Protein 4HBZ (pdb70)

B-factor: mean 20.55, std 11.15, range [9.75, 72.12]

Nearest PDB structures (foldseek):
  4hbz-assembly1_A  TM=1.006E+00  e=8.099E-40  Nakamurella multipartita DSM 44233
  2rfl-assembly3_C  TM=8.273E-01  e=5.127E-12  Agrobacterium fabrum str. C58
  2rfl-assembly5_E  TM=8.256E-01  e=1.558E-10  Agrobacterium fabrum str. C58
  2rfl-assembly8_H  TM=8.064E-01  e=3.925E-11  Agrobacterium fabrum str. C58
  1ujc-assembly1_A  TM=8.370E-01  e=1.046E-09  Escherichia coli

InterPro domains:
  IPR013078 Histidine phosphatase superfamily, clade-1 [PF00300] (19-89)
  IPR013078 Histidine phosphatase superfamily, clade-1 [SM00855] (18-124)
  IPR013078 Histidine phosphatase superfamily, clade-1 [cd07067] (18-121)
  IPR029033 Histidine phosphatase superfamily [G3DSA:3.40.50.1240] (1-183)
  IPR029033 Histidine phosphatase superfamily [SSF53254] (17-130)

Sequence (171 aa):
DPAGARRTLVLRHAAAGSSAVVRRDHDRPLTPDGVRAATAAGQWLRGHLPAVDVVVVCSTAARTRQTLAATGISSAQVRYRDELYGGGVDEILAEVAAVPADASSTVLVVGHAPTIPATGWWELVRQSLLNRDADPSSGAGDELRHFAAGTFAVLSTTGAWADLAQAGAELQLVQQHPVA

Solvent-accessible surface area: 8091 Å² total

Radius of gyration: 15.2 Å; Cα contacts (8 Å, |Δi|>4): 380; chains: 1; bounding box: 34×36×40 Å

Secondary structure (DSSP, 8-state):
-----EEEE--PPPB---SSGGGPPBPHHHHHHHHHHHHHHHHHSPPP-EEEEESSHHHHHHHHHHT--SEEEEEGGGTT--HHHHHHHHHTS-TT-SEEEEE--TTHHHHHHHHHHHHHHHHTT--TT--TTGGGG---TT-EEEEEESS-GGGHHHH--EEEEEE----

Foldseek 3Di:
DFDDKAKEKFEFFAWDDDPDQLATAHDPLSLVQLLVLLVCCVVPHPQFAEEEFESRNRRVSSVVSSVRDHHYHYDVCQAPHALVSQLQVQLPPDQPGRYYYYYHHPPRRLVNLQQLQQLQCVVVVHDNVDCFSVVSVDAHRSKMWMWMFSDTSNCSNNGGTHTDDIDDGPD

Structure (mmCIF, N/CA/C/O backbone):
data_4HBZ
#
_entry.id   4HBZ
#
_cell.length_a   76.257
_cell.length_b   76.257
_cell.length_c   50.930
_cell.angle_alpha   90.000
_cell.angle_beta   90.000
_cell.angle_gamma   90.000
#
_symmetry.space_group_name_H-M   'P 43 21 2'
#
loop_
_entity.id
_entity.type
_entity.pdbx_description
1 polymer 'Putative phosphohistidine phosphatase, SixA'
2 non-polymer 'ACETIC ACID'
3 non-polymer GLYCEROL
4 non-polymer 'TRIETHYLENE GLYCOL'
5 water water
#
loop_
_atom_site.group_PDB
_atom_site.id
_atom_site.type_symbol
_atom_site.label_atom_id
_atom_site.label_alt_id
_atom_site.label_comp_id
_atom_site.label_asym_id
_atom_site.label_entity_id
_atom_site.label_seq_id
_atom_site.pdbx_PDB_ins_code
_atom_site.Cartn_x
_atom_site.Cartn_y
_atom_site.Cartn_z
_atom_site.occupancy
_atom_site.B_iso_or_equiv
_atom_site.auth_seq_id
_atom_site.auth_comp_id
_atom_site.auth_asym_id
_atom_site.auth_atom_id
_atom_site.pdbx_PDB_model_num
ATOM 1 N N . ASP A 1 15 ? 36.513 48.010 30.216 1.00 52.01 12 ASP A N 1
ATOM 2 C CA . ASP A 1 15 ? 35.559 46.895 30.439 1.00 49.43 12 ASP A CA 1
ATOM 3 C C . ASP A 1 15 ? 35.009 46.313 29.136 1.00 38.27 12 ASP A C 1
ATOM 4 O O . ASP A 1 15 ? 35.418 45.228 28.788 1.00 35.95 12 ASP A O 1
ATOM 9 N N . PRO A 1 16 ? 34.085 47.006 28.413 1.00 30.14 13 PRO A N 1
ATOM 10 C CA . PRO A 1 16 ? 33.912 46.386 27.109 1.00 25.49 13 PRO A CA 1
ATOM 11 C C . PRO A 1 16 ? 35.148 46.522 26.245 1.00 21.54 13 PRO A C 1
ATOM 12 O O . PRO A 1 16 ? 35.981 47.369 26.438 1.00 19.02 13 PRO A O 1
ATOM 16 N N . ALA A 1 17 ? 35.214 45.651 25.256 1.00 20.66 14 ALA A N 1
ATOM 17 C CA . ALA A 1 17 ? 36.335 45.598 24.371 1.00 21.33 14 ALA A CA 1
ATOM 18 C C . ALA A 1 17 ? 35.832 45.373 22.965 1.00 20.53 14 ALA A C 1
ATOM 19 O O . ALA A 1 17 ? 36.437 44.650 22.189 1.00 24.62 14 ALA A O 1
ATOM 21 N N . GLY A 1 18 ? 34.698 45.942 22.613 1.00 16.80 15 GLY A N 1
ATOM 22 C CA . GLY A 1 18 ? 34.166 45.773 21.316 1.00 16.37 15 GLY A CA 1
ATOM 23 C C . GLY A 1 18 ? 32.812 45.086 21.370 1.00 15.49 15 GLY A C 1
ATOM 24 O O . GLY A 1 18 ? 32.534 44.294 22.290 1.00 17.06 15 GLY A O 1
ATOM 25 N N . ALA A 1 19 ? 31.981 45.419 20.430 1.00 15.53 16 ALA A N 1
ATOM 26 C CA . ALA A 1 19 ? 30.640 44.900 20.374 1.00 15.59 16 ALA A CA 1
ATOM 27 C C . ALA A 1 19 ? 30.549 43.776 19.354 1.00 16.38 16 ALA A C 1
ATOM 28 O O . ALA A 1 19 ? 31.182 43.809 18.279 1.00 21.18 16 ALA A O 1
ATOM 30 N N A ARG A 1 20 ? 29.708 42.822 19.653 0.50 14.27 17 ARG A N 1
ATOM 31 N N B ARG A 1 20 ? 29.722 42.808 19.660 0.50 13.46 17 ARG A N 1
ATOM 32 C CA A ARG A 1 20 ? 29.367 41.745 18.754 0.50 14.83 17 ARG A CA 1
ATOM 33 C CA B ARG A 1 20 ? 29.401 41.687 18.791 0.50 13.39 17 ARG A CA 1
ATOM 34 C C A ARG A 1 20 ? 28.038 42.053 18.098 0.50 13.28 17 ARG A C 1
ATOM 35 C C B ARG A 1 20 ? 28.017 41.933 18.157 0.50 12.47 17 ARG A C 1
ATOM 36 O O A ARG A 1 20 ? 27.213 42.775 18.689 0.50 12.89 17 ARG A O 1
ATOM 37 O O B ARG A 1 20 ? 27.120 42.472 18.850 0.50 12.16 17 ARG A O 1
ATOM 52 N N . THR A 1 21 ? 27.837 41.539 16.880 1.00 12.49 18 THR A N 1
ATOM 53 C CA . THR A 1 21 ? 26.625 41.815 16.102 1.00 12.28 18 THR A CA 1
ATOM 54 C C . THR A 1 21 ? 25.836 40.536 15.915 1.00 11.60 18 THR A C 1
ATOM 55 O O . THR A 1 21 ? 26.379 39.530 15.460 1.00 11.93 18 THR A O 1
ATOM 59 N N . LEU A 1 22 ? 24.592 40.593 16.313 1.00 11.01 19 LEU A N 1
ATOM 60 C CA . LEU A 1 22 ? 23.663 39.495 16.187 1.00 11.02 19 LEU A CA 1
ATOM 61 C C . LEU A 1 22 ? 22.544 39.826 15.232 1.00 11.17 19 LEU A C 1
ATOM 62 O O . LEU A 1 22 ? 21.928 40.888 15.345 1.00 11.99 19 LEU A O 1
ATOM 67 N N . VAL A 1 23 ? 22.298 38.972 14.251 1.00 10.29 20 VAL A N 1
ATOM 68 C CA . VAL A 1 23 ? 21.226 39.175 13.285 1.00 10.42 20 VAL A C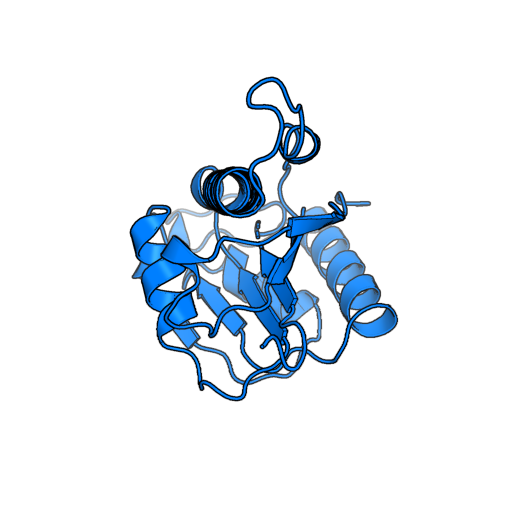A 1
ATOM 69 C C . VAL A 1 23 ? 20.212 38.048 13.512 1.00 10.59 20 VAL A C 1
ATOM 70 O O . VAL A 1 23 ? 20.578 36.855 13.437 1.00 10.80 20 VAL A O 1
ATOM 74 N N . LEU A 1 24 ? 18.989 38.421 13.838 1.00 9.97 21 LEU A N 1
ATOM 75 C CA . LEU A 1 24 ? 17.904 37.499 14.060 1.00 10.32 21 LEU A CA 1
ATOM 76 C C . LEU A 1 24 ? 16.933 37.574 12.894 1.00 9.75 21 LEU A C 1
ATOM 77 O O . LEU A 1 24 ? 16.291 38.604 12.733 1.00 10.66 21 LEU A O 1
ATOM 90 N N . ARG A 1 26 ? 13.768 35.956 10.517 1.00 10.42 23 ARG A N 1
ATOM 91 C CA . ARG A 1 26 ? 12.661 35.020 10.251 1.00 10.03 23 ARG A CA 1
ATOM 92 C C . ARG A 1 26 ? 12.732 34.602 8.779 1.00 10.36 23 ARG A C 1
ATOM 93 O O . ARG A 1 26 ? 12.915 35.448 7.890 1.00 11.67 23 ARG A O 1
ATOM 101 N N . HIS A 1 27 ? 12.615 33.311 8.520 1.00 10.99 24 HIS A N 1
ATOM 102 C CA . HIS A 1 27 ? 12.636 32.819 7.146 1.00 11.03 24 HIS A CA 1
ATOM 103 C C . HIS A 1 27 ? 11.635 33.591 6.280 1.00 10.02 24 HIS A C 1
ATOM 104 O O . HIS A 1 27 ? 10.602 34.076 6.747 1.00 11.36 24 HIS A O 1
ATOM 111 N N . ALA A 1 28 ? 11.933 33.580 4.994 1.00 11.21 25 ALA A N 1
ATOM 112 C CA . ALA A 1 28 ? 11.059 34.227 4.014 1.00 11.40 25 ALA A CA 1
ATOM 113 C C . ALA A 1 28 ? 9.837 33.386 3.713 1.00 12.59 25 ALA A C 1
ATOM 114 O O . ALA A 1 28 ? 9.692 32.252 4.171 1.00 12.37 25 ALA A O 1
ATOM 116 N N . ALA A 1 29 ? 8.896 33.979 2.995 1.00 14.08 26 ALA A N 1
ATOM 117 C CA . ALA A 1 29 ? 7.567 33.399 2.789 1.00 14.55 26 ALA A CA 1
ATOM 118 C C . ALA A 1 29 ? 7.641 32.039 2.120 1.00 15.23 26 ALA A C 1
ATOM 119 O O . ALA A 1 29 ? 8.407 31.842 1.139 1.00 15.04 26 ALA A O 1
ATOM 121 N N . ALA A 1 30 ? 6.860 31.096 2.635 1.00 15.96 27 ALA A N 1
ATOM 122 C CA . ALA A 1 30 ? 6.899 29.727 2.180 1.00 16.57 27 ALA A CA 1
ATOM 123 C C . ALA A 1 30 ? 5.527 29.198 1.749 1.00 17.02 27 ALA A C 1
ATOM 124 O O . ALA A 1 30 ? 4.484 29.742 2.102 1.00 17.75 27 ALA A O 1
ATOM 126 N N . GLY A 1 31 ? 5.586 28.218 0.881 1.00 16.84 28 GLY A N 1
ATOM 127 C CA . GLY A 1 31 ? 4.406 27.656 0.252 1.00 18.16 28 GLY A CA 1
ATOM 128 C C . GLY A 1 31 ? 3.940 26.418 0.946 1.00 18.63 28 GLY A C 1
ATOM 129 O O . GLY A 1 31 ? 4.157 26.226 2.146 1.00 18.27 28 GLY A O 1
ATOM 130 N N A SER A 1 32 ? 3.276 25.548 0.204 0.50 19.59 29 SER A N 1
ATOM 131 N N B SER A 1 32 ? 3.303 25.555 0.167 0.50 19.07 29 SER A N 1
ATOM 132 C CA A SER A 1 32 ? 2.689 24.348 0.777 0.50 20.95 29 SER A CA 1
ATOM 133 C CA B SER A 1 32 ? 2.672 24.344 0.663 0.50 19.99 29 SER A CA 1
ATOM 134 C C A SER A 1 32 ? 3.483 23.097 0.420 0.50 20.20 29 SER A C 1
ATOM 135 C C B SER A 1 32 ? 3.559 23.103 0.437 0.50 19.79 29 SER A C 1
ATOM 136 O O A SER A 1 32 ? 4.091 23.030 -0.643 0.50 19.79 29 SER A O 1
ATOM 137 O O B SER A 1 32 ? 4.384 23.079 -0.470 0.50 20.05 29 SER A O 1
ATOM 142 N N . ALA A 1 33 ? 3.407 22.079 1.283 1.00 19.03 30 ALA A N 1
ATOM 143 C CA . ALA A 1 33 ? 4.041 20.784 1.054 1.00 19.32 30 ALA A CA 1
ATOM 144 C C . ALA A 1 33 ? 3.318 19.767 1.926 1.00 20.39 30 ALA A C 1
ATOM 145 O O . ALA A 1 33 ? 2.652 20.156 2.891 1.00 20.85 30 ALA A O 1
ATOM 147 N N A VAL A 1 34 ? 3.449 18.476 1.635 0.50 21.71 31 VAL A N 1
ATOM 148 N N B VAL A 1 34 ? 3.510 18.485 1.589 0.50 20.67 31 VAL A N 1
ATOM 149 C CA A VAL A 1 34 ? 2.725 17.495 2.455 0.50 22.77 31 VAL A CA 1
ATOM 150 C CA B VAL A 1 34 ? 2.903 17.370 2.328 0.50 21.10 31 VAL A CA 1
ATOM 151 C C A VAL A 1 34 ? 3.386 17.282 3.838 0.50 22.27 31 VAL A C 1
ATOM 152 C C B VAL A 1 34 ? 3.429 17.286 3.771 0.50 21.10 31 VAL A C 1
ATOM 153 O O A VAL A 1 34 ? 2.736 16.810 4.754 0.50 24.53 31 VAL A O 1
ATOM 154 O O B VAL A 1 34 ? 2.703 16.890 4.662 0.50 23.10 31 VAL A O 1
ATOM 161 N N A ARG A 1 35 ? 4.653 17.633 3.987 0.50 20.28 32 ARG A N 1
ATOM 162 N N B ARG A 1 35 ? 4.681 17.645 3.985 0.50 19.75 32 ARG A N 1
ATOM 163 C CA A ARG A 1 35 ? 5.261 17.718 5.320 0.50 19.25 32 ARG A CA 1
ATOM 164 C CA B ARG A 1 35 ? 5.230 17.716 5.336 0.50 19.13 32 ARG A CA 1
ATOM 165 C C A ARG A 1 35 ? 5.663 19.156 5.582 0.50 16.86 32 ARG A C 1
ATOM 166 C C B ARG A 1 35 ? 5.674 19.142 5.593 0.50 16.80 32 ARG A C 1
ATOM 167 O O A ARG A 1 35 ? 6.319 19.773 4.742 0.50 15.67 32 ARG A O 1
ATOM 168 O O B ARG A 1 35 ? 6.344 19.740 4.752 0.50 15.62 32 ARG A O 1
ATOM 183 N N . ASP A 1 36 ? 5.301 19.710 6.746 1.00 15.40 33 ASP A N 1
ATOM 184 C CA . ASP A 1 36 ? 5.652 21.093 7.015 1.00 13.98 33 ASP A CA 1
ATOM 185 C C . ASP A 1 36 ? 7.151 21.386 6.872 1.00 13.51 33 ASP A C 1
ATOM 186 O O . ASP A 1 36 ? 7.542 22.372 6.289 1.00 13.13 33 ASP A O 1
ATOM 191 N N . HIS A 1 37 ? 7.968 20.473 7.349 1.00 14.13 34 HIS A N 1
ATOM 192 C CA . HIS A 1 37 ? 9.410 20.729 7.390 1.00 14.67 34 HIS A CA 1
ATOM 193 C C . HIS A 1 37 ? 9.954 20.879 5.946 1.00 15.29 34 HIS A C 1
ATOM 194 O O . HIS A 1 37 ? 10.940 21.606 5.758 1.00 15.34 34 HIS A O 1
ATOM 201 N N . ASP A 1 38 ? 9.280 20.327 4.947 1.00 15.90 35 ASP A N 1
ATOM 202 C CA . ASP A 1 38 ? 9.671 20.387 3.510 1.00 17.41 35 ASP A CA 1
ATOM 203 C C . ASP A 1 38 ? 9.126 21.578 2.755 1.00 17.86 35 ASP A C 1
ATOM 204 O O . ASP A 1 38 ? 9.406 21.746 1.518 1.00 17.29 35 ASP A O 1
ATOM 209 N N . ARG A 1 39 ? 8.300 22.415 3.406 1.00 15.57 36 ARG A N 1
ATOM 210 C CA . ARG A 1 39 ? 7.692 23.518 2.652 1.00 15.52 36 ARG A CA 1
ATOM 211 C C . ARG A 1 39 ? 8.771 24.463 2.079 1.00 14.29 36 ARG A C 1
ATOM 212 O O . ARG A 1 39 ? 9.636 24.950 2.798 1.00 13.56 36 ARG A O 1
ATOM 220 N N . PRO A 1 40 ? 8.715 24.727 0.760 1.00 15.70 37 PRO A N 1
ATOM 221 C CA . PRO A 1 40 ? 9.727 25.543 0.131 1.00 15.89 37 PRO A CA 1
ATOM 222 C C . PRO A 1 40 ? 9.376 27.020 0.186 1.00 15.88 37 PRO A C 1
ATOM 223 O O . PRO A 1 40 ? 8.218 27.394 0.408 1.00 15.97 37 PRO A O 1
ATOM 227 N N . LEU A 1 41 ? 10.362 27.874 -0.074 1.00 15.21 38 LEU A N 1
ATOM 228 C CA . LEU A 1 41 ? 10.031 29.275 -0.280 1.00 14.46 38 LEU A CA 1
ATOM 229 C C . LEU A 1 41 ? 9.154 29.442 -1.523 1.00 15.56 38 LEU A C 1
ATOM 230 O O . LEU A 1 41 ? 9.284 28.700 -2.538 1.00 16.67 38 LEU A O 1
ATOM 235 N N . THR A 1 42 ? 8.305 30.446 -1.470 1.00 15.43 39 THR A N 1
ATOM 236 C CA . THR A 1 42 ? 7.583 30.857 -2.684 1.00 16.93 39 THR A CA 1
ATOM 237 C C . THR A 1 42 ? 8.519 31.707 -3.541 1.00 17.20 39 THR A C 1
ATOM 238 O O . THR A 1 42 ? 9.591 32.135 -3.081 1.00 17.10 39 THR A O 1
ATOM 242 N N . PRO A 1 43 ? 8.130 31.996 -4.809 1.00 17.44 40 PRO A N 1
ATOM 243 C CA . PRO A 1 43 ? 8.975 32.909 -5.561 1.00 17.89 40 PRO A CA 1
ATOM 244 C C . PRO A 1 43 ? 9.140 34.275 -4.914 1.00 17.55 40 PRO A C 1
ATOM 245 O O . PRO A 1 43 ? 10.241 34.854 -4.981 1.00 17.72 40 PRO A O 1
ATOM 249 N N . ASP A 1 44 ? 8.106 34.791 -4.294 1.00 17.94 41 ASP A N 1
ATOM 250 C CA . ASP A 1 44 ? 8.257 36.070 -3.573 1.00 18.26 41 ASP A CA 1
ATOM 251 C C . ASP A 1 44 ? 9.175 35.896 -2.363 1.00 16.50 41 ASP A C 1
ATOM 252 O O . ASP A 1 44 ? 9.980 36.793 -2.066 1.00 15.30 41 ASP A O 1
ATOM 257 N N . GLY A 1 45 ? 9.131 34.743 -1.687 1.00 14.81 42 GLY A N 1
ATOM 258 C CA . GLY A 1 45 ? 10.023 34.530 -0.541 1.00 14.77 42 GLY A CA 1
ATOM 259 C C . GLY A 1 45 ? 11.482 34.455 -0.981 1.00 13.17 42 GLY A C 1
ATOM 260 O O . GLY A 1 45 ? 12.377 35.005 -0.350 1.00 12.96 42 GLY A O 1
ATOM 261 N N . VAL A 1 46 ? 11.737 33.838 -2.145 1.00 14.12 43 VAL A N 1
ATOM 262 C CA . VAL A 1 46 ? 13.085 33.834 -2.684 1.00 14.35 43 VAL A CA 1
ATOM 263 C C . VAL A 1 46 ? 13.524 35.282 -2.950 1.00 13.56 43 VAL A C 1
ATOM 264 O O . VAL A 1 46 ? 14.642 35.656 -2.605 1.00 13.64 43 VAL A O 1
ATOM 268 N N . ARG A 1 47 ? 12.684 36.106 -3.593 1.00 14.27 44 ARG A N 1
ATOM 269 C CA . ARG A 1 47 ? 13.058 37.522 -3.796 1.00 14.57 44 ARG A CA 1
ATOM 270 C C . ARG A 1 47 ? 13.332 38.256 -2.456 1.00 13.50 44 ARG A C 1
ATOM 271 O O . ARG A 1 47 ? 14.290 39.004 -2.347 1.00 13.71 44 ARG A O 1
ATOM 279 N N . ALA A 1 48 ? 12.522 38.007 -1.445 1.00 13.17 45 ALA A N 1
ATOM 280 C CA . ALA A 1 48 ? 12.710 38.702 -0.181 1.00 12.85 45 ALA A CA 1
ATOM 281 C C . ALA A 1 48 ? 14.027 38.258 0.471 1.00 12.25 45 ALA A C 1
ATOM 282 O O . ALA A 1 48 ? 14.791 39.062 1.007 1.00 12.13 45 ALA A O 1
ATOM 284 N N . ALA A 1 49 ? 14.316 36.975 0.454 1.00 11.99 46 ALA A N 1
ATOM 285 C CA . ALA A 1 49 ? 15.557 36.493 1.083 1.00 11.99 46 ALA A CA 1
ATOM 286 C C . ALA A 1 49 ? 16.792 36.975 0.311 1.00 11.99 46 ALA 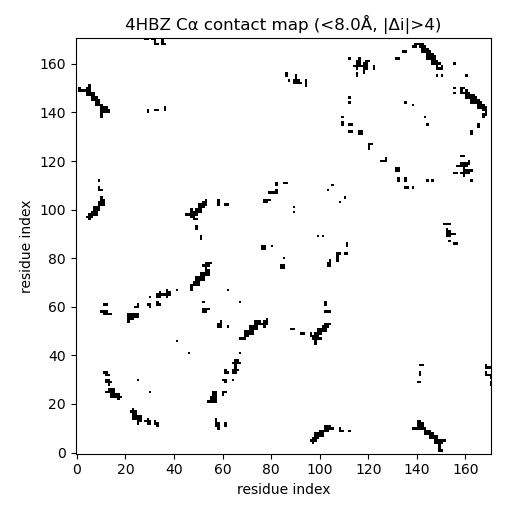A C 1
ATOM 287 O O . ALA A 1 49 ? 17.841 37.282 0.885 1.00 13.18 46 ALA A O 1
ATOM 289 N N . THR A 1 50 ? 16.655 37.021 -1.009 1.00 12.06 47 THR A N 1
ATOM 290 C CA . THR A 1 50 ? 17.742 37.546 -1.822 1.00 12.95 47 THR A CA 1
ATOM 291 C C . THR A 1 50 ? 18.049 38.995 -1.491 1.00 12.41 47 THR A C 1
ATOM 292 O O . THR A 1 50 ? 19.223 39.405 -1.319 1.00 12.86 47 THR A O 1
ATOM 296 N N . ALA A 1 51 ? 16.990 39.797 -1.378 1.00 11.97 48 ALA A N 1
ATOM 297 C CA . ALA A 1 51 ? 17.174 41.196 -1.002 1.00 11.98 48 ALA A CA 1
ATOM 298 C C . ALA A 1 51 ? 17.785 41.365 0.361 1.00 12.20 48 ALA A C 1
ATOM 299 O O . ALA A 1 51 ? 18.649 42.230 0.568 1.00 12.24 48 ALA A O 1
ATOM 301 N N . ALA A 1 52 ? 17.347 40.543 1.302 1.00 12.68 49 ALA A N 1
ATOM 302 C CA . ALA A 1 52 ? 17.893 40.608 2.653 1.00 11.79 49 ALA A CA 1
ATOM 303 C C . ALA A 1 52 ? 19.378 40.278 2.661 1.00 11.64 49 ALA A C 1
ATOM 304 O O . ALA A 1 52 ? 20.184 40.973 3.297 1.00 12.92 49 ALA A O 1
ATOM 306 N N . GLY A 1 53 ? 19.770 39.222 1.937 1.00 11.88 50 GLY A N 1
ATOM 307 C CA . GLY A 1 53 ? 21.208 38.908 1.806 1.00 12.10 50 GLY A CA 1
ATOM 308 C C . GLY A 1 53 ? 22.066 40.018 1.246 1.00 12.03 50 GLY A C 1
ATOM 309 O O . GLY A 1 53 ? 23.192 40.289 1.670 1.00 11.95 50 GLY A O 1
ATOM 310 N N . GLN A 1 54 ? 21.547 40.650 0.194 1.00 12.06 51 GLN A N 1
ATOM 311 C CA . GLN A 1 54 ? 22.240 41.758 -0.431 1.00 11.98 51 GLN A CA 1
ATOM 312 C C . GLN A 1 54 ? 22.450 42.907 0.535 1.00 12.02 51 GLN A C 1
ATOM 313 O O . GLN A 1 54 ? 23.501 43.539 0.570 1.00 12.64 51 GLN A O 1
ATOM 319 N N . TRP A 1 55 ? 21.433 43.197 1.345 1.00 12.11 52 TRP A N 1
ATOM 320 C CA . TRP A 1 55 ? 21.515 44.240 2.362 1.00 12.67 52 TRP A CA 1
ATOM 321 C C . TRP A 1 55 ? 22.538 43.876 3.399 1.00 12.29 52 TRP A C 1
ATOM 322 O O . TRP A 1 55 ? 23.426 44.664 3.686 1.00 12.70 52 TRP A O 1
ATOM 333 N N . LEU A 1 56 ? 22.456 42.669 3.933 1.00 11.50 53 LEU A N 1
ATOM 334 C CA . LEU A 1 56 ? 23.401 42.198 4.975 1.00 11.87 53 LEU A CA 1
ATOM 335 C C . LEU A 1 56 ? 24.836 42.257 4.478 1.00 11.59 53 LEU A C 1
ATOM 336 O O . LEU A 1 56 ? 25.700 42.765 5.192 1.00 12.82 53 LEU A O 1
ATOM 341 N N . ARG A 1 57 ? 25.086 41.766 3.263 1.00 11.19 54 ARG A N 1
ATOM 342 C CA . ARG A 1 57 ? 26.451 41.757 2.744 1.00 12.29 54 ARG A CA 1
ATOM 343 C C . ARG A 1 57 ? 26.972 43.150 2.375 1.00 12.43 54 ARG A C 1
ATOM 344 O O . ARG A 1 57 ? 28.172 43.362 2.275 1.00 13.89 54 ARG A O 1
ATOM 352 N N . GLY A 1 58 ? 26.076 44.102 2.152 1.00 11.98 55 GLY A N 1
ATOM 353 C CA . GLY A 1 58 ? 26.476 45.451 1.857 1.00 12.44 55 GLY A CA 1
ATOM 354 C C . GLY A 1 58 ? 26.623 46.364 3.041 1.00 13.15 55 GLY A C 1
ATOM 355 O O . GLY A 1 58 ? 27.275 47.411 2.929 1.00 17.24 55 GLY A O 1
ATOM 356 N N . HIS A 1 59 ? 26.013 46.019 4.173 1.00 13.30 56 HIS A N 1
ATOM 357 C CA . HIS A 1 59 ? 25.907 46.937 5.295 1.00 14.56 56 HIS A CA 1
ATOM 358 C C . HIS A 1 59 ? 26.470 46.496 6.630 1.00 15.06 56 HIS A C 1
ATOM 359 O O . HIS A 1 59 ? 26.805 47.345 7.472 1.00 16.87 56 HIS A O 1
ATOM 366 N N . LEU A 1 60 ? 26.627 45.182 6.828 1.00 13.86 57 LEU A N 1
ATOM 367 C CA . LEU A 1 60 ? 27.177 44.639 8.084 1.00 15.09 57 LEU A CA 1
ATOM 368 C C . LEU A 1 60 ? 28.483 43.952 7.824 1.00 15.06 57 LEU A C 1
ATOM 369 O O . LEU A 1 60 ? 28.758 43.511 6.727 1.00 13.35 57 LEU A O 1
ATOM 374 N N . PRO A 1 61 ? 29.288 43.769 8.891 1.00 15.71 58 PRO A N 1
ATOM 375 C CA . PRO A 1 61 ? 30.421 42.896 8.766 1.00 16.06 58 PRO A CA 1
ATOM 376 C C . PRO A 1 61 ? 30.072 41.535 8.261 1.00 14.89 58 PRO A C 1
ATOM 377 O O . PRO A 1 61 ? 28.943 41.057 8.474 1.00 14.82 58 PRO A O 1
ATOM 381 N N . ALA A 1 62 ? 31.023 40.877 7.616 1.00 15.66 59 ALA A N 1
ATOM 382 C CA . ALA A 1 62 ? 30.772 39.540 7.109 1.00 15.38 59 ALA A CA 1
ATOM 383 C C . ALA A 1 62 ? 30.317 38.615 8.228 1.00 14.51 59 ALA A C 1
ATOM 384 O O . ALA A 1 62 ? 30.867 38.621 9.321 1.00 15.75 59 ALA A O 1
ATOM 386 N N . VAL A 1 63 ? 29.290 37.846 7.950 1.00 13.30 60 VAL A N 1
ATOM 387 C CA . VAL A 1 63 ? 28.808 36.910 8.964 1.00 12.22 60 VAL A CA 1
ATOM 388 C C . VAL A 1 63 ? 29.888 35.839 9.183 1.00 12.97 60 VAL A C 1
ATOM 389 O O . VAL A 1 63 ? 30.415 35.248 8.256 1.00 14.39 60 VAL A O 1
ATOM 393 N N . ASP A 1 64 ? 30.147 35.524 10.464 1.00 12.49 61 ASP A N 1
ATOM 394 C CA . ASP A 1 64 ? 31.128 34.497 10.812 1.00 13.23 61 ASP A CA 1
ATOM 395 C C . ASP A 1 64 ? 30.512 33.120 10.989 1.00 13.00 61 ASP A C 1
ATOM 396 O O . ASP A 1 64 ? 31.124 32.098 10.626 1.00 14.44 61 ASP A O 1
ATOM 401 N N A VAL A 1 65 ? 29.319 33.088 11.574 0.50 12.33 62 VAL A N 1
ATOM 402 N N B VAL A 1 65 ? 29.331 33.055 11.570 0.50 13.04 62 VAL A N 1
ATOM 403 C CA A VAL A 1 65 ? 28.647 31.840 11.961 0.50 12.13 62 VAL A CA 1
ATOM 404 C CA B VAL A 1 65 ? 28.684 31.762 11.745 0.50 13.33 62 VAL A CA 1
ATOM 405 C C A VAL A 1 65 ? 27.143 32.007 11.758 0.50 11.73 62 VAL A C 1
ATOM 406 C C B VAL A 1 65 ? 27.182 31.982 11.724 0.50 12.42 62 VAL A C 1
ATOM 407 O O A VAL A 1 65 ? 26.590 33.059 12.087 0.50 11.53 62 VAL A O 1
ATOM 408 O O B VAL A 1 65 ? 26.682 33.035 12.116 0.50 12.14 62 VAL A O 1
ATOM 415 N N . VAL A 1 66 ? 26.498 30.987 11.194 1.00 11.88 63 VAL A N 1
ATOM 416 C CA . VAL A 1 66 ? 25.047 30.986 11.041 1.00 11.98 63 VAL A CA 1
ATOM 417 C C . VAL A 1 66 ? 24.551 29.810 11.886 1.00 11.72 63 VAL A C 1
ATOM 418 O O . VAL A 1 66 ? 25.153 28.711 11.873 1.00 13.06 63 VAL A O 1
ATOM 422 N N . VAL A 1 67 ? 23.473 30.072 12.631 1.00 11.58 64 VAL A N 1
ATOM 423 C CA . VAL A 1 67 ? 22.685 29.009 13.304 1.00 11.49 64 VAL A CA 1
ATOM 424 C C . VAL A 1 67 ? 21.342 28.991 12.565 1.00 10.89 64 VAL A C 1
ATOM 425 O O . VAL A 1 67 ? 20.640 30.033 12.501 1.00 11.25 64 VAL A O 1
ATOM 429 N N . CYS A 1 68 ? 20.963 27.838 12.001 1.00 11.23 65 CYS A N 1
ATOM 430 C CA . CYS A 1 68 ? 19.836 27.770 11.097 1.00 11.43 65 CYS A CA 1
ATOM 431 C C . CYS A 1 68 ? 18.930 26.585 11.399 1.00 11.39 65 CYS A C 1
ATOM 432 O O . CYS A 1 68 ? 19.405 25.483 11.568 1.00 11.90 65 CYS A O 1
ATOM 435 N N . SER A 1 69 ? 17.629 26.827 11.465 1.00 11.81 66 SER A N 1
ATOM 436 C CA . SER A 1 69 ? 16.657 25.736 11.514 1.00 11.37 66 SER A CA 1
ATOM 437 C C . SER A 1 69 ? 16.841 24.773 10.339 1.00 11.78 66 SER A C 1
ATOM 438 O O . SER A 1 69 ? 17.162 25.164 9.221 1.00 11.93 66 SER A O 1
ATOM 441 N N . THR A 1 70 ? 16.593 23.499 10.599 1.00 11.98 67 THR A N 1
ATOM 442 C CA . THR A 1 70 ? 16.728 22.451 9.599 1.00 13.33 67 THR A CA 1
ATOM 443 C C . THR A 1 70 ? 15.595 22.444 8.562 1.00 13.22 67 THR A C 1
ATOM 444 O O . THR A 1 70 ? 15.691 21.760 7.549 1.00 13.66 67 THR A O 1
ATOM 448 N N . ALA A 1 71 ? 14.535 23.223 8.781 1.00 12.96 68 ALA A N 1
ATOM 449 C CA . ALA A 1 71 ? 13.417 23.251 7.833 1.00 12.97 68 ALA A CA 1
ATOM 450 C C . ALA A 1 71 ? 13.931 23.683 6.443 1.00 12.41 68 ALA A C 1
ATOM 451 O O . ALA A 1 71 ? 14.856 24.529 6.334 1.00 13.14 68 ALA A O 1
ATOM 453 N N . ALA A 1 72 ? 13.304 23.174 5.403 1.00 12.35 69 ALA A N 1
ATOM 454 C CA . ALA A 1 72 ? 13.650 23.600 4.019 1.00 13.38 69 ALA A CA 1
ATOM 455 C C . ALA A 1 72 ? 13.590 25.137 3.887 1.00 12.60 69 ALA A C 1
ATOM 456 O O . ALA A 1 72 ? 14.444 25.750 3.287 1.00 12.43 69 ALA A O 1
ATOM 458 N N . ARG A 1 73 ? 12.574 25.765 4.454 1.00 12.32 70 ARG A N 1
ATOM 459 C CA . ARG A 1 73 ? 12.370 27.178 4.217 1.00 11.89 70 ARG A CA 1
ATOM 460 C C . ARG A 1 73 ? 13.409 28.067 4.839 1.00 11.76 70 ARG A C 1
ATOM 461 O O . ARG A 1 73 ? 13.757 29.127 4.297 1.00 12.79 70 ARG A O 1
ATOM 469 N N . THR A 1 74 ? 13.931 27.664 5.995 1.00 11.31 71 THR A N 1
ATOM 470 C CA . THR A 1 74 ? 15.033 28.356 6.639 1.00 11.35 71 THR A CA 1
ATOM 471 C C . THR A 1 74 ? 16.367 28.080 5.897 1.00 11.66 71 THR A C 1
ATOM 472 O O . THR A 1 74 ? 17.139 28.977 5.625 1.00 12.41 71 THR A O 1
ATOM 476 N N . ARG A 1 75 ? 16.611 26.831 5.509 1.00 12.61 72 ARG A N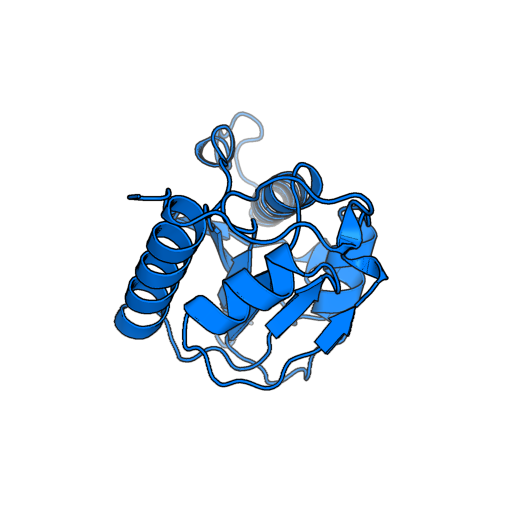 1
ATOM 477 C CA . ARG A 1 75 ? 17.777 26.481 4.674 1.00 12.88 72 ARG A CA 1
ATOM 478 C C . ARG A 1 75 ? 17.785 27.284 3.373 1.00 12.63 72 ARG A C 1
ATOM 479 O O . ARG A 1 75 ? 18.835 27.818 2.996 1.00 13.72 72 ARG A O 1
ATOM 487 N N . GLN A 1 76 ? 16.635 27.358 2.734 1.00 12.83 73 GLN A N 1
ATOM 488 C CA . GLN A 1 76 ? 16.516 28.048 1.461 1.00 13.43 73 GLN A CA 1
ATOM 489 C C . GLN A 1 76 ? 16.659 29.546 1.626 1.00 13.50 73 GLN A C 1
ATOM 490 O O . GLN A 1 76 ? 17.229 30.237 0.771 1.00 12.92 73 GLN A O 1
ATOM 496 N N . THR A 1 77 ? 16.149 30.098 2.710 1.00 11.59 74 THR A N 1
ATOM 497 C CA . THR A 1 77 ? 16.360 31.508 2.995 1.00 11.31 74 THR A CA 1
ATOM 498 C C . THR A 1 77 ? 17.844 31.790 3.114 1.00 12.63 74 THR A C 1
ATOM 499 O O . THR A 1 77 ? 18.363 32.698 2.491 1.00 12.25 74 THR A O 1
ATOM 503 N N . LEU A 1 78 ? 18.543 30.954 3.862 1.00 12.56 75 LEU A N 1
ATOM 504 C CA . LEU A 1 78 ? 19.996 31.131 3.982 1.00 12.44 75 LEU A CA 1
ATOM 505 C C . LEU A 1 78 ? 20.686 31.057 2.604 1.00 12.65 75 LEU A C 1
ATOM 506 O O . LEU A 1 78 ? 21.546 31.894 2.288 1.00 12.66 75 LEU A O 1
ATOM 511 N N . ALA A 1 79 ? 20.357 30.053 1.826 1.00 13.62 76 ALA A N 1
ATOM 512 C CA . ALA A 1 79 ? 20.970 29.873 0.522 1.00 14.22 76 ALA A CA 1
ATOM 513 C C . ALA A 1 79 ? 20.763 31.129 -0.293 1.00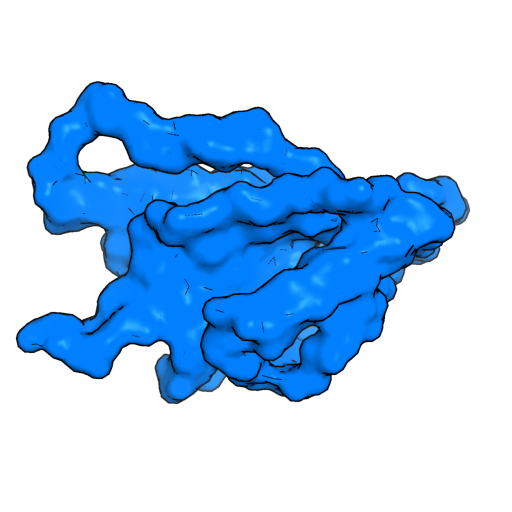 14.92 76 ALA A C 1
ATOM 514 O O . ALA A 1 79 ? 21.696 31.618 -0.987 1.00 15.70 76 ALA A O 1
ATOM 516 N N . ALA A 1 80 ? 19.563 31.672 -0.266 1.00 14.20 77 ALA A N 1
ATOM 517 C CA . ALA A 1 80 ? 19.241 32.838 -1.110 1.00 13.83 77 ALA A CA 1
ATOM 518 C C . ALA A 1 80 ? 20.001 34.104 -0.698 1.00 13.88 77 ALA A C 1
ATOM 519 O O . ALA A 1 80 ? 20.172 35.020 -1.507 1.00 14.55 77 ALA A O 1
ATOM 521 N N . THR A 1 81 ? 20.427 34.183 0.559 1.00 13.17 78 THR A N 1
ATOM 522 C CA . THR A 1 81 ? 21.174 35.345 1.026 1.00 13.01 78 THR A CA 1
ATOM 523 C C . THR A 1 81 ? 22.527 35.442 0.413 1.00 13.90 78 THR A C 1
ATOM 524 O O . THR A 1 81 ? 23.148 36.518 0.431 1.00 14.61 78 THR A O 1
ATOM 528 N N . GLY A 1 82 ? 23.074 34.333 -0.065 1.00 14.40 79 GLY A N 1
ATOM 529 C CA . GLY A 1 82 ? 24.408 34.343 -0.601 1.00 15.11 79 GLY A CA 1
ATOM 530 C C . GLY A 1 82 ? 25.546 34.453 0.402 1.00 16.23 79 GLY A C 1
ATOM 531 O O . GLY A 1 82 ? 26.708 34.664 -0.004 1.00 17.65 79 GLY A O 1
ATOM 532 N N . ILE A 1 83 ? 25.217 34.372 1.692 1.00 15.65 80 ILE A N 1
ATOM 533 C CA . ILE A 1 83 ? 26.188 34.379 2.758 1.00 16.64 80 ILE A CA 1
ATOM 534 C C . ILE A 1 83 ? 26.910 33.046 2.857 1.00 18.31 80 ILE A C 1
ATOM 535 O O . ILE A 1 83 ? 26.257 31.995 2.991 1.00 19.25 80 ILE A O 1
ATOM 540 N N A SER A 1 84 ? 28.234 33.110 2.761 0.50 19.56 81 SER A N 1
ATOM 541 N N B SER A 1 84 ? 28.233 33.078 2.778 0.50 20.30 81 SER A N 1
ATOM 542 C CA A SER A 1 84 ? 29.117 31.970 2.899 0.50 20.93 81 SER A CA 1
ATOM 543 C CA B SER A 1 84 ? 29.052 31.882 2.893 0.50 22.20 81 SER A CA 1
ATOM 544 C C A SER A 1 84 ? 29.729 32.141 4.283 0.50 21.79 81 SER A C 1
ATOM 545 C C B SER A 1 84 ? 29.807 32.027 4.206 0.50 22.79 81 SER A C 1
ATOM 546 O O A SER A 1 84 ? 30.463 33.103 4.557 0.50 23.56 81 SER A O 1
ATOM 547 O O B SER A 1 84 ? 30.750 32.832 4.332 0.50 24.49 81 SER A O 1
ATOM 552 N N . ALA A 1 85 ? 29.395 31.240 5.179 1.00 22.39 82 ALA A N 1
ATOM 553 C CA . ALA A 1 85 ? 29.935 31.273 6.525 1.00 21.73 82 ALA A CA 1
ATOM 554 C C . ALA A 1 85 ? 29.843 29.849 7.032 1.00 22.89 82 ALA A C 1
ATOM 555 O O . ALA A 1 85 ? 29.304 28.994 6.363 1.00 28.49 82 ALA A O 1
ATOM 557 N N . GLN A 1 86 ? 30.368 29.576 8.188 1.00 22.18 83 GLN A N 1
ATOM 558 C CA . GLN A 1 86 ? 30.161 28.239 8.738 1.00 23.54 83 GLN A CA 1
ATOM 559 C C . GLN A 1 86 ? 28.713 28.180 9.238 1.00 19.44 83 GLN A C 1
ATOM 560 O O . GLN A 1 86 ? 28.254 29.134 9.853 1.00 19.02 83 GLN A O 1
ATOM 566 N N . VAL A 1 87 ? 28.021 27.084 8.957 1.00 17.25 84 VAL A N 1
ATOM 567 C CA . VAL A 1 87 ? 26.599 26.951 9.305 1.00 16.79 84 VAL A CA 1
ATOM 568 C C . VAL A 1 87 ? 26.405 25.801 10.281 1.00 16.83 84 VAL A C 1
ATOM 569 O O . VAL A 1 87 ? 26.977 24.715 10.088 1.00 18.06 84 VAL A O 1
ATOM 573 N N . ARG A 1 88 ? 25.649 26.065 11.342 1.00 15.06 85 ARG A N 1
ATOM 574 C CA . ARG A 1 88 ? 25.230 25.071 12.318 1.00 15.57 85 ARG A CA 1
ATOM 575 C C . ARG A 1 88 ? 23.735 24.867 12.127 1.00 15.72 85 ARG A C 1
ATOM 576 O O . ARG A 1 88 ? 22.941 25.721 12.536 1.00 14.69 85 ARG A O 1
ATOM 584 N N . TYR A 1 89 ? 23.360 23.774 11.489 1.00 15.69 86 TYR A N 1
ATOM 585 C CA . TYR A 1 89 ? 21.959 23.456 11.291 1.00 14.85 86 TYR A CA 1
ATOM 586 C C . TYR A 1 89 ? 21.451 22.769 12.574 1.00 15.30 86 TYR A C 1
ATOM 587 O O . TYR A 1 89 ? 22.085 21.833 13.086 1.00 15.39 86 TYR A O 1
ATOM 596 N N . ARG A 1 90 ? 20.293 23.171 13.061 1.00 14.07 87 ARG A N 1
ATOM 597 C CA . ARG A 1 90 ? 19.781 22.698 14.350 1.00 13.98 87 ARG A CA 1
ATOM 598 C C . ARG A 1 90 ? 18.298 22.424 14.298 1.00 14.42 87 ARG A C 1
ATOM 599 O O . ARG A 1 90 ? 17.509 23.331 14.032 1.00 13.52 87 ARG A O 1
ATOM 607 N N . ASP A 1 91 ? 17.914 21.183 14.626 1.00 15.01 88 ASP A N 1
ATOM 608 C CA . ASP A 1 91 ? 16.513 20.876 14.868 1.00 16.13 88 ASP A CA 1
ATOM 609 C C . ASP A 1 91 ? 15.955 21.674 16.026 1.00 15.55 88 ASP A C 1
ATOM 610 O O . ASP A 1 91 ? 14.749 21.986 16.049 1.00 15.60 88 ASP A O 1
ATOM 615 N N . GLU A 1 92 ? 16.802 22.063 16.975 1.00 15.14 89 GLU A N 1
ATOM 616 C CA . GLU A 1 92 ? 16.365 22.896 18.094 1.00 15.89 89 GLU A CA 1
ATOM 617 C C . GLU A 1 92 ? 15.759 24.206 17.625 1.00 15.01 89 GLU A C 1
ATOM 618 O O . GLU A 1 92 ? 14.889 24.742 18.306 1.00 16.14 89 GLU A O 1
ATOM 624 N N . LEU A 1 93 ? 16.146 24.714 16.445 1.00 12.70 90 LEU A N 1
ATOM 625 C CA . LEU A 1 93 ? 15.605 25.972 15.939 1.00 12.29 90 LEU A CA 1
ATOM 626 C C . LEU A 1 93 ? 14.293 25.768 15.202 1.00 12.33 90 LEU A C 1
ATOM 627 O O . LEU A 1 93 ? 13.651 26.746 14.857 1.00 12.74 90 LEU A O 1
ATOM 632 N N . TYR A 1 94 ? 13.892 24.525 14.958 1.00 12.63 91 TYR A N 1
ATOM 633 C CA . TYR A 1 94 ? 12.599 24.213 14.332 1.00 12.77 91 TYR A CA 1
ATOM 634 C C . TYR A 1 94 ? 11.581 24.001 15.463 1.00 13.45 91 TYR A C 1
ATOM 635 O O . TYR A 1 94 ? 11.298 22.904 15.887 1.00 15.18 91 TYR A O 1
ATOM 644 N N . GLY A 1 95 ? 11.057 25.111 15.949 1.00 12.90 92 GLY A N 1
ATOM 645 C CA . GLY A 1 95 ? 10.095 25.104 17.034 1.00 13.00 92 GLY A CA 1
ATOM 646 C C . GLY A 1 95 ? 10.623 25.349 18.407 1.00 13.32 92 GLY A C 1
ATOM 647 O O . GLY A 1 95 ? 9.847 25.419 19.356 1.00 13.27 92 GLY A O 1
ATOM 648 N N . GLY A 1 96 ? 11.943 25.520 18.565 1.00 12.75 93 GLY A N 1
ATOM 649 C CA . GLY A 1 96 ? 12.481 25.915 19.830 1.00 12.56 93 GLY A CA 1
ATOM 650 C C . GLY A 1 96 ? 11.996 27.282 20.274 1.00 11.91 93 GLY A C 1
ATOM 651 O O . GLY A 1 96 ? 11.533 28.081 19.464 1.00 11.76 93 GLY A O 1
ATOM 652 N N . GLY A 1 97 ? 12.098 27.516 21.568 1.00 12.64 94 GLY A N 1
ATOM 653 C CA . GLY A 1 97 ? 11.777 28.827 22.170 1.00 12.16 94 GLY A CA 1
ATOM 654 C C . GLY A 1 97 ? 13.012 29.714 22.321 1.00 12.24 94 GLY A C 1
ATOM 655 O O . GLY A 1 97 ? 14.114 29.391 21.879 1.00 12.79 94 GLY A O 1
ATOM 656 N N . VAL A 1 98 ? 12.796 30.830 22.958 1.00 12.23 95 VAL A N 1
ATOM 657 C CA . VAL A 1 98 ? 13.867 31.782 23.223 1.00 11.83 95 VAL A CA 1
ATOM 658 C C . VAL A 1 98 ? 15.051 31.115 23.872 1.00 12.92 95 VAL A C 1
ATOM 659 O O . VAL A 1 98 ? 16.221 31.334 23.511 1.00 12.53 95 VAL A O 1
ATOM 663 N N . ASP A 1 99 ? 14.826 30.316 24.918 1.00 13.75 96 ASP A N 1
ATOM 664 C CA . ASP A 1 99 ? 15.964 29.741 25.633 1.00 15.01 96 ASP A CA 1
ATOM 665 C C . ASP A 1 99 ? 16.769 28.795 24.746 1.00 14.22 96 ASP A C 1
ATOM 666 O O . ASP A 1 99 ? 17.999 28.766 24.843 1.00 15.25 96 ASP A O 1
ATOM 671 N N . GLU A 1 100 ? 16.119 28.044 23.851 1.00 14.01 97 GLU A N 1
ATOM 672 C CA . GLU A 1 100 ? 16.795 27.144 22.939 1.00 15.95 97 GLU A CA 1
ATOM 673 C C . GLU A 1 100 ? 17.613 27.895 21.899 1.00 14.64 97 GLU A C 1
ATOM 674 O O . GLU A 1 100 ? 18.768 27.532 21.606 1.00 16.30 97 GLU A O 1
ATOM 680 N N . ILE A 1 101 ? 17.076 28.985 21.397 1.00 13.81 98 ILE A N 1
ATOM 681 C CA . ILE A 1 101 ? 17.789 29.786 20.408 1.00 13.91 98 ILE A CA 1
ATOM 682 C C . ILE A 1 101 ? 18.997 30.409 21.095 1.00 13.03 98 ILE A C 1
ATOM 683 O O . ILE A 1 101 ? 20.108 30.374 20.559 1.00 13.88 98 ILE A O 1
ATOM 688 N N . LEU A 1 102 ? 18.834 30.932 22.300 1.00 13.07 99 LEU A N 1
ATOM 689 C CA . LEU A 1 102 ? 19.952 31.540 22.981 1.00 14.12 99 LEU A CA 1
ATOM 690 C C . LEU A 1 102 ? 21.010 30.524 23.380 1.00 13.82 99 LEU A C 1
ATOM 691 O O . LEU A 1 102 ? 22.204 30.831 23.313 1.00 14.23 99 LEU A O 1
ATOM 696 N N . ALA A 1 103 ? 20.627 29.308 23.793 1.00 12.77 100 ALA A N 1
ATOM 697 C CA . ALA A 1 103 ? 21.602 28.277 24.070 1.00 13.97 100 ALA A CA 1
ATOM 698 C C . ALA A 1 103 ? 22.434 27.947 22.862 1.00 13.75 100 ALA A C 1
ATOM 699 O O . ALA A 1 103 ? 23.634 27.659 22.994 1.00 14.97 100 ALA A O 1
ATOM 701 N N . GLU A 1 104 ? 21.830 27.930 21.680 1.00 13.74 101 GLU A N 1
ATOM 702 C CA . GLU A 1 104 ? 22.595 27.636 20.473 1.00 14.30 101 GLU A CA 1
ATOM 703 C C . GLU A 1 104 ? 23.516 28.814 20.107 1.00 13.93 101 GLU A C 1
ATOM 704 O O . GLU A 1 104 ? 24.657 28.574 19.719 1.00 14.07 101 GLU A O 1
ATOM 710 N N . VAL A 1 105 ? 23.046 30.066 20.235 1.00 13.10 102 VAL A N 1
ATOM 711 C CA . VAL A 1 105 ? 23.937 31.228 20.006 1.00 13.45 102 VAL A CA 1
ATOM 712 C C . VAL A 1 105 ? 25.100 31.190 20.997 1.00 14.37 102 VAL A C 1
ATOM 713 O O . VAL A 1 105 ? 26.255 31.447 20.647 1.00 14.41 102 VAL A O 1
ATOM 717 N N . ALA A 1 106 ? 24.810 30.805 22.223 1.00 15.20 103 ALA A N 1
ATOM 718 C CA . ALA A 1 106 ? 25.870 30.748 23.236 1.00 16.46 103 ALA A CA 1
ATOM 719 C C . ALA A 1 106 ? 26.972 29.778 22.959 1.00 16.18 103 ALA A C 1
ATOM 720 O O . ALA A 1 106 ? 28.097 29.908 23.462 1.00 17.87 103 ALA A O 1
ATOM 722 N N . ALA A 1 107 ? 26.711 28.768 22.140 1.00 14.55 104 ALA A N 1
ATOM 723 C CA . ALA A 1 107 ? 27.639 27.726 21.808 1.00 15.30 104 ALA A CA 1
ATOM 724 C C . ALA A 1 107 ? 28.547 28.006 20.570 1.00 14.84 104 ALA A C 1
ATOM 725 O O . ALA A 1 107 ? 29.432 27.186 20.280 1.00 17.14 104 ALA A O 1
ATOM 727 N N . VAL A 1 108 ? 28.303 29.115 19.856 1.00 13.68 105 VAL A N 1
ATOM 728 C CA . VAL A 1 108 ? 29.101 29.420 18.666 1.00 13.89 105 VAL A CA 1
ATOM 729 C C . VAL A 1 108 ? 30.559 29.688 19.065 1.00 14.53 105 VAL A C 1
ATOM 730 O O . VAL A 1 108 ? 30.880 29.987 20.242 1.00 14.60 105 VAL A O 1
ATOM 734 N N . PRO A 1 109 ? 31.466 29.577 18.112 1.00 15.01 106 PRO A N 1
ATOM 735 C CA . PRO A 1 109 ? 32.880 29.936 18.398 1.00 16.31 106 PRO A CA 1
ATOM 736 C C . PRO A 1 109 ? 32.969 31.299 19.029 1.00 16.21 106 PRO A C 1
ATOM 737 O O . PRO A 1 109 ? 32.415 32.277 18.568 1.00 15.39 106 PRO A O 1
ATOM 741 N N . ALA A 1 110 ? 33.647 31.378 20.159 1.00 15.13 107 ALA A N 1
ATOM 742 C CA . ALA A 1 110 ? 33.605 32.538 20.971 1.00 15.94 107 ALA A CA 1
ATOM 743 C C . ALA A 1 110 ? 34.142 33.758 20.262 1.00 15.78 107 ALA A C 1
ATOM 744 O O . ALA A 1 110 ? 33.683 34.846 20.586 1.00 16.97 107 ALA A O 1
ATOM 746 N N . ASP A 1 111 ? 35.087 33.609 19.339 1.00 16.47 108 ASP A N 1
ATOM 747 C CA . ASP A 1 111 ? 35.686 34.770 18.707 1.00 19.00 108 ASP A CA 1
ATOM 748 C C . ASP A 1 111 ? 34.872 35.264 17.503 1.00 16.35 108 ASP A C 1
ATOM 749 O O . ASP A 1 111 ? 35.275 36.227 16.853 1.00 16.79 108 ASP A O 1
ATOM 754 N N . ALA A 1 112 ? 33.748 34.617 17.201 1.00 14.91 109 ALA A N 1
ATOM 755 C CA . ALA A 1 112 ? 32.851 35.149 16.146 1.00 14.77 109 ALA A CA 1
ATOM 756 C C . ALA A 1 112 ? 32.453 36.564 16.480 1.00 15.03 109 ALA A C 1
ATOM 757 O O . ALA A 1 112 ? 32.108 36.876 17.627 1.00 14.83 109 ALA A O 1
ATOM 759 N N A SER A 1 113 ? 32.517 37.450 15.495 0.50 13.71 110 SER A N 1
ATOM 760 N N B SER A 1 113 ? 32.531 37.451 15.491 0.50 14.65 110 SER A N 1
ATOM 761 C CA A SER A 1 113 ? 32.095 38.828 15.701 0.50 13.87 110 SER A CA 1
ATOM 762 C CA B SER A 1 113 ? 32.117 38.841 15.672 0.50 15.73 110 SER A CA 1
ATOM 763 C C A SER A 1 113 ? 30.654 39.063 15.270 0.50 13.10 110 SER A C 1
ATOM 764 C C B SER A 1 113 ? 30.667 39.069 15.262 0.50 14.08 110 SER A C 1
ATOM 765 O O A SER A 1 113 ? 29.948 39.902 15.856 0.50 13.39 110 SER A O 1
ATOM 766 O O B SER A 1 113 ? 29.971 39.917 15.848 0.50 14.43 110 SER A O 1
ATOM 771 N N . THR A 1 114 ? 30.217 38.322 14.259 1.00 12.61 111 THR A N 1
ATOM 772 C CA . THR A 1 114 ? 28.874 38.502 13.653 1.00 12.71 111 THR A CA 1
ATOM 773 C C . THR A 1 114 ? 28.214 37.132 13.492 1.00 11.87 111 THR A C 1
ATOM 774 O O . THR A 1 114 ? 28.782 36.237 12.878 1.00 12.47 111 THR A O 1
ATOM 778 N N . VAL A 1 115 ? 27.072 36.987 14.120 1.00 10.82 112 VAL A N 1
ATOM 779 C CA . VAL A 1 115 ? 26.259 35.755 14.086 1.00 10.83 112 VAL A CA 1
ATOM 780 C C . VAL A 1 115 ? 24.898 36.005 13.488 1.00 10.95 112 VAL A C 1
ATOM 781 O O . VAL A 1 115 ? 24.243 36.951 13.854 1.00 11.88 112 VAL A O 1
ATOM 785 N N . LEU A 1 116 ? 24.492 35.149 12.549 1.00 10.55 113 LEU A N 1
ATOM 786 C CA . LEU A 1 116 ? 23.170 35.175 11.960 1.00 10.55 113 LEU A CA 1
ATOM 787 C C . LEU A 1 116 ? 22.385 33.960 12.454 1.00 10.96 113 LEU A C 1
ATOM 788 O O . LEU A 1 116 ? 22.886 32.838 12.364 1.00 11.63 113 LEU A O 1
ATOM 793 N N . VAL A 1 117 ? 21.157 34.192 12.852 1.00 10.20 114 VAL A N 1
ATOM 794 C CA . VAL A 1 117 ? 20.211 33.147 13.229 1.00 10.40 114 VAL A CA 1
ATOM 795 C C . VAL A 1 117 ? 19.072 33.153 12.233 1.00 10.82 114 VAL A C 1
ATOM 796 O O . VAL A 1 117 ? 18.480 34.196 12.034 1.00 11.11 114 VAL A O 1
ATOM 800 N N . VAL A 1 118 ? 18.753 32.018 11.596 1.00 10.48 115 VAL A N 1
ATOM 801 C CA . VAL A 1 118 ? 17.639 31.927 10.669 1.00 10.87 115 VAL A CA 1
ATOM 802 C C . VAL A 1 118 ? 16.640 30.933 11.250 1.00 10.66 115 VAL A C 1
ATOM 803 O O . VAL A 1 118 ? 16.904 29.739 11.379 1.00 11.07 115 VAL A O 1
ATOM 807 N N . GLY A 1 119 ? 15.520 31.475 11.674 1.00 10.06 116 GLY A N 1
ATOM 808 C CA . GLY A 1 119 ? 14.514 30.648 12.305 1.00 10.20 116 GLY A CA 1
ATOM 809 C C . GLY A 1 119 ? 13.093 31.060 12.011 1.00 10.40 116 GLY A C 1
ATOM 810 O O . GLY A 1 119 ? 12.771 31.577 10.948 1.00 11.01 116 GLY A O 1
ATOM 811 N N . HIS A 1 120 ? 12.210 30.799 12.988 1.00 10.97 117 HIS A N 1
ATOM 812 C CA . HIS A 1 120 ? 10.780 30.914 12.807 1.00 10.51 117 HIS A CA 1
ATOM 813 C C . HIS A 1 120 ? 10.165 31.889 13.817 1.00 10.60 117 HIS A C 1
ATOM 814 O O . HIS A 1 120 ? 10.656 31.998 14.958 1.00 11.26 117 HIS A O 1
ATOM 821 N N . ALA A 1 121 ? 9.102 32.565 13.437 1.00 11.22 118 ALA A N 1
ATOM 822 C CA . ALA A 1 121 ? 8.238 33.224 14.370 1.00 11.63 118 ALA A CA 1
ATOM 823 C C . ALA A 1 121 ? 7.354 32.214 15.069 1.00 13.32 118 ALA A C 1
ATOM 824 O O . ALA A 1 121 ? 7.056 31.196 14.495 1.00 16.07 118 ALA A O 1
ATOM 826 N N . PRO A 1 122 ? 6.923 32.486 16.317 1.00 13.20 119 PRO A N 1
ATOM 827 C CA . PRO A 1 122 ? 7.099 33.701 17.086 1.00 13.60 119 PRO A CA 1
ATOM 828 C C . PRO A 1 122 ? 8.433 33.793 17.80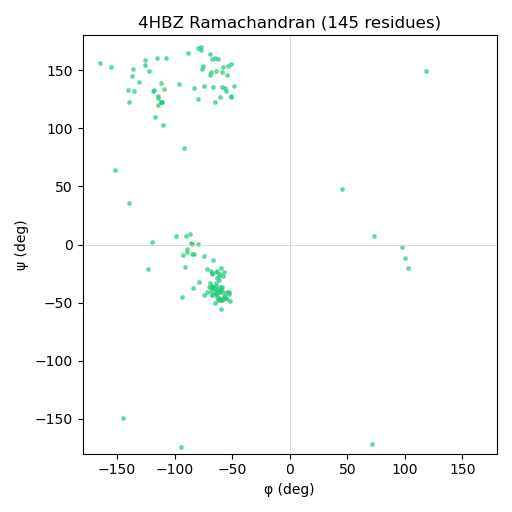1 1.00 12.47 119 PRO A C 1
ATOM 829 O O . PRO A 1 122 ? 8.795 34.843 18.402 1.00 13.18 119 PRO A O 1
ATOM 833 N N . THR A 1 123 ? 9.234 32.721 17.803 1.00 11.37 120 THR A N 1
ATOM 834 C CA . THR A 1 123 ? 10.404 32.724 18.644 1.00 11.45 120 THR A CA 1
ATOM 835 C C . THR A 1 123 ? 11.448 33.776 18.245 1.00 12.04 120 THR A C 1
ATOM 836 O O . THR A 1 123 ? 12.045 34.389 19.099 1.00 12.48 120 THR A O 1
ATOM 840 N N . ILE A 1 124 ? 11.633 33.984 16.958 1.00 11.58 121 ILE A N 1
ATOM 841 C CA . ILE A 1 124 ? 12.674 34.923 16.538 1.00 11.56 121 ILE A CA 1
ATOM 842 C C . ILE A 1 124 ?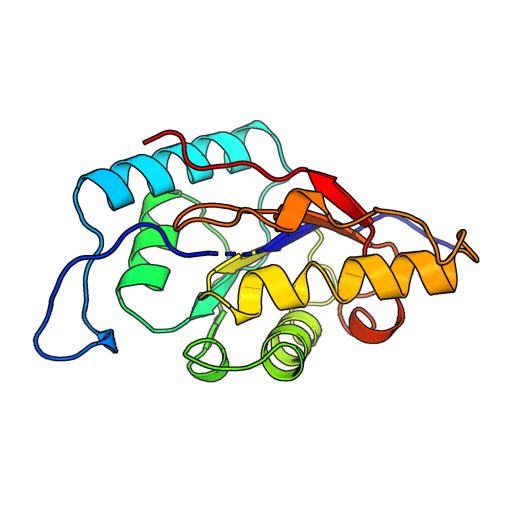 12.431 36.347 17.095 1.00 11.36 121 ILE A C 1
ATOM 843 O O . ILE A 1 124 ? 13.296 36.925 17.778 1.00 12.21 121 ILE A O 1
ATOM 848 N N . PRO A 1 125 ? 11.256 36.912 16.823 1.00 11.97 122 PRO A N 1
ATOM 849 C CA . PRO A 1 125 ? 10.992 38.253 17.417 1.00 12.14 122 PRO A CA 1
ATOM 850 C C . PRO A 1 125 ? 10.937 38.253 18.947 1.00 11.88 122 PRO A C 1
ATOM 851 O O . PRO A 1 125 ? 11.379 39.221 19.563 1.00 12.38 122 PRO A O 1
ATOM 855 N N . ALA A 1 126 ? 10.471 37.180 19.544 1.00 12.01 123 ALA A N 1
ATOM 856 C CA . ALA A 1 126 ? 10.442 37.092 21.009 1.00 11.82 123 ALA A CA 1
ATOM 857 C C . ALA A 1 126 ? 11.851 37.140 21.566 1.00 11.27 123 ALA A C 1
ATOM 858 O O . ALA A 1 126 ? 12.073 37.695 22.668 1.00 11.46 123 ALA A O 1
ATOM 860 N N . THR A 1 127 ? 12.791 36.493 20.895 1.00 11.39 124 THR A N 1
ATOM 861 C CA . THR A 1 127 ? 14.160 36.482 21.300 1.00 11.30 124 THR A CA 1
ATOM 862 C C . THR A 1 127 ? 14.745 37.896 21.277 1.00 11.59 124 THR A C 1
ATOM 863 O O . THR A 1 127 ? 15.406 38.324 22.196 1.00 11.43 124 THR A O 1
ATOM 867 N N . GLY A 1 128 ? 14.500 38.587 20.180 1.00 11.97 125 GLY A N 1
ATOM 868 C CA . GLY A 1 128 ? 14.961 39.958 20.081 1.00 12.49 125 GLY A CA 1
ATOM 869 C C . GLY A 1 128 ? 14.410 40.817 21.207 1.00 12.39 125 GLY A C 1
ATOM 870 O O . GLY A 1 128 ? 15.118 41.599 21.794 1.00 11.97 125 GLY A O 1
ATOM 871 N N A TRP A 1 129 ? 13.135 40.664 21.487 0.50 12.94 126 TRP A N 1
ATOM 872 N N B TRP A 1 129 ? 13.124 40.680 21.489 0.50 12.73 126 TRP A N 1
ATOM 873 C CA A TRP A 1 129 ? 12.486 41.470 22.483 0.50 14.23 126 TRP A CA 1
ATOM 874 C CA B TRP A 1 129 ? 12.471 41.470 22.524 0.50 13.82 126 TRP A CA 1
ATOM 875 C C A TRP A 1 129 ? 13.076 41.198 23.868 0.50 13.21 126 TRP A C 1
ATOM 876 C C B TRP A 1 129 ? 13.096 41.201 23.878 0.50 13.00 126 TRP A C 1
ATOM 877 O O A TRP A 1 129 ? 13.370 42.129 24.613 0.50 13.62 126 TRP A O 1
ATOM 878 O O B TRP A 1 129 ? 13.414 42.128 24.621 0.50 13.38 126 TRP A O 1
ATOM 899 N N . GLU A 1 130 ? 13.299 39.931 24.198 1.00 12.46 127 GLU A N 1
ATOM 900 C CA . GLU A 1 130 ? 13.887 39.615 25.491 1.00 13.66 127 GLU A CA 1
ATOM 901 C C . GLU A 1 130 ? 15.286 40.158 25.652 1.00 12.95 127 GLU A C 1
ATOM 902 O O . GLU A 1 130 ? 15.660 40.643 26.727 1.00 13.65 127 GLU A O 1
ATOM 908 N N . LEU A 1 131 ? 16.056 40.104 24.570 1.00 12.17 128 LEU A N 1
ATOM 909 C CA . LEU A 1 131 ? 17.412 40.643 24.628 1.00 11.82 128 LEU A CA 1
ATOM 910 C C . LEU A 1 131 ? 17.412 42.152 24.848 1.00 11.93 128 LEU A C 1
ATOM 911 O O . LEU A 1 131 ? 18.210 42.706 25.641 1.00 11.68 128 LEU A O 1
ATOM 916 N N . VAL A 1 132 ? 16.493 42.831 24.149 1.00 12.23 129 VAL A N 1
ATOM 917 C CA . VAL A 1 132 ? 16.359 44.304 24.317 1.00 13.14 129 VAL A CA 1
ATOM 918 C C . VAL A 1 132 ? 15.999 44.650 25.743 1.00 13.83 129 VAL A C 1
ATOM 919 O O . VAL A 1 132 ? 16.573 45.565 26.347 1.00 15.20 129 VAL A O 1
ATOM 923 N N . ARG A 1 133 ? 15.009 43.962 26.301 1.00 13.89 130 ARG A N 1
ATOM 924 C CA . ARG A 1 133 ? 14.577 44.290 27.653 1.00 16.16 130 ARG A CA 1
ATOM 925 C C . ARG A 1 133 ? 15.648 44.011 28.672 1.00 15.43 130 ARG A C 1
ATOM 926 O O . ARG A 1 133 ? 15.769 44.718 29.656 1.00 16.43 130 ARG A O 1
ATOM 934 N N . GLN A 1 134 ? 16.418 42.944 28.482 1.00 15.07 131 GLN A N 1
ATOM 935 C CA . GLN A 1 134 ? 17.527 42.623 29.406 1.00 15.39 131 GLN A CA 1
ATOM 936 C C . GLN A 1 134 ? 18.591 43.703 29.361 1.00 16.33 131 GLN A C 1
ATOM 937 O O . GLN A 1 134 ? 19.148 44.109 30.378 1.00 17.34 131 GLN A O 1
ATOM 943 N N . SER A 1 135 ? 18.898 44.150 28.157 1.00 15.92 132 SER A N 1
ATOM 944 C CA . SER A 1 135 ? 19.884 45.208 28.010 1.00 18.53 132 SER A CA 1
ATOM 945 C C . SER A 1 135 ? 19.413 46.516 28.699 1.00 20.35 132 SER A C 1
ATOM 946 O O . SER A 1 135 ? 20.204 47.194 29.389 1.00 20.62 132 SER A O 1
ATOM 949 N N . LEU A 1 136 ? 18.146 46.853 28.541 1.00 21.63 133 LEU A N 1
ATOM 950 C CA . LEU A 1 136 ? 17.558 48.012 29.265 1.00 24.21 133 LEU A CA 1
ATOM 951 C C . LEU A 1 136 ? 17.778 47.895 30.760 1.00 25.22 133 LEU A C 1
ATOM 952 O O . LEU A 1 136 ? 18.184 48.872 31.437 1.00 25.52 133 LEU A O 1
ATOM 957 N N . LEU A 1 137 ? 17.497 46.716 31.297 1.00 23.99 134 LEU A N 1
ATOM 958 C CA . LEU A 1 137 ? 17.626 46.489 32.725 1.00 25.36 134 LEU A CA 1
ATOM 959 C C . LEU A 1 137 ? 19.065 46.733 33.127 1.00 25.29 134 LEU A C 1
ATOM 960 O O . LEU A 1 137 ? 19.352 47.455 34.099 1.00 26.17 134 LEU A O 1
ATOM 965 N N . ASN A 1 138 ? 19.991 46.148 32.373 1.00 24.27 135 ASN A N 1
ATOM 966 C CA . ASN A 1 138 ? 21.401 46.254 32.706 1.00 26.16 135 ASN A CA 1
ATOM 967 C C . ASN A 1 138 ? 21.909 47.682 32.650 1.00 30.24 135 ASN A C 1
ATOM 968 O O . ASN A 1 138 ? 22.810 48.028 33.416 1.00 31.90 135 ASN A O 1
ATOM 973 N N . ARG A 1 139 ? 21.297 48.506 31.804 1.00 31.94 136 ARG A N 1
ATOM 974 C CA . ARG A 1 139 ? 21.659 49.903 31.611 1.00 37.06 136 ARG A CA 1
ATOM 975 C C . ARG A 1 139 ? 20.879 50.825 32.575 1.00 40.35 136 ARG A C 1
ATOM 976 O O . ARG A 1 139 ? 20.934 52.051 32.443 1.00 41.63 136 ARG A O 1
ATOM 984 N N . ASP A 1 140 ? 20.138 50.238 33.521 1.00 41.32 137 ASP A N 1
ATOM 985 C CA . ASP A 1 140 ? 19.209 50.992 34.376 1.00 46.61 137 ASP A CA 1
ATOM 986 C C . ASP A 1 140 ? 18.337 51.994 33.591 1.00 47.65 137 ASP A C 1
ATOM 987 O O . ASP A 1 140 ? 18.199 53.163 33.970 1.00 52.73 137 ASP A O 1
ATOM 992 N N . ALA A 1 141 ? 17.739 51.538 32.496 1.00 45.17 138 ALA A N 1
ATOM 993 C CA . ALA A 1 141 ? 16.855 52.391 31.716 1.00 44.83 138 ALA A CA 1
ATOM 994 C C . ALA A 1 141 ? 15.478 52.548 32.377 1.00 45.57 138 ALA A C 1
ATOM 995 O O . ALA A 1 141 ? 15.121 51.828 33.323 1.00 44.48 138 ALA A O 1
ATOM 997 N N . ASP A 1 142 ? 14.719 53.508 31.862 1.00 44.51 139 ASP A N 1
ATOM 998 C CA . ASP A 1 142 ? 13.355 53.762 32.299 1.00 45.20 139 ASP A CA 1
ATOM 999 C C . ASP A 1 142 ? 12.509 52.522 31.936 1.00 40.54 139 ASP A C 1
ATOM 1000 O O . ASP A 1 142 ? 12.452 52.164 30.772 1.00 37.83 139 ASP A O 1
ATOM 1005 N N . PRO A 1 143 ? 11.846 51.876 32.933 1.00 37.23 140 PRO A N 1
ATOM 1006 C CA . PRO A 1 143 ? 11.055 50.672 32.612 1.00 37.19 140 PRO A CA 1
ATOM 1007 C C . PRO A 1 143 ? 9.824 50.968 31.724 1.00 36.86 140 PRO A C 1
ATOM 1008 O O . PRO A 1 143 ? 9.238 50.033 31.193 1.00 33.59 140 PRO A O 1
ATOM 1012 N N . SER A 1 144 ? 9.439 52.241 31.561 1.00 34.60 141 SER A N 1
ATOM 1013 C CA . SER A 1 144 ? 8.386 52.576 30.574 1.00 35.86 141 SER A CA 1
ATOM 1014 C C . SER A 1 144 ? 8.979 52.765 29.155 1.00 35.51 141 SER A C 1
ATOM 1015 O O . SER A 1 144 ? 8.223 53.016 28.215 1.00 36.65 141 SER A O 1
ATOM 1018 N N . SER A 1 145 ? 10.300 52.602 28.984 1.00 32.69 142 SER A N 1
ATOM 1019 C CA . SER A 1 145 ? 10.898 52.638 27.634 1.00 33.46 142 SER A CA 1
ATOM 1020 C C . SER A 1 145 ? 10.138 51.736 26.636 1.00 34.97 142 SER A C 1
ATOM 1021 O O . SER A 1 145 ? 9.781 50.583 26.928 1.00 31.81 142 SER A O 1
ATOM 1024 N N . GLY A 1 146 ? 9.918 52.284 25.438 1.00 34.85 143 GLY A N 1
ATOM 1025 C CA . GLY A 1 146 ? 9.333 51.531 24.328 1.00 33.74 143 GLY A CA 1
ATOM 1026 C C . GLY A 1 146 ? 10.380 50.766 23.508 1.00 33.85 143 GLY A C 1
ATOM 1027 O O . GLY A 1 146 ? 10.045 50.252 22.413 1.00 30.90 143 GLY A O 1
ATOM 1028 N N . ALA A 1 147 ? 11.640 50.711 23.971 1.00 28.96 144 ALA A N 1
ATOM 1029 C CA . ALA A 1 147 ? 12.719 50.064 23.195 1.00 28.88 144 ALA A CA 1
ATOM 1030 C C . ALA A 1 147 ? 12.279 48.649 22.901 1.00 25.38 144 ALA A C 1
ATOM 1031 O O . ALA A 1 147 ? 11.768 47.970 23.765 1.00 26.48 144 ALA A O 1
ATOM 1033 N N . GLY A 1 148 ? 12.407 48.236 21.654 1.00 24.84 145 GLY A N 1
ATOM 1034 C CA . GLY A 1 148 ? 11.982 46.911 21.268 1.00 24.33 145 GLY A CA 1
ATOM 1035 C C . GLY A 1 148 ? 10.659 46.943 20.532 1.00 23.66 145 GLY A C 1
ATOM 1036 O O . GLY A 1 148 ? 10.284 45.961 19.935 1.00 23.21 145 GLY A O 1
ATOM 1037 N N . ASP A 1 149 ? 9.893 48.031 20.693 1.00 24.77 146 ASP A N 1
ATOM 1038 C CA . ASP A 1 149 ? 8.589 48.116 20.017 1.00 24.37 146 ASP A CA 1
ATOM 1039 C C . ASP A 1 149 ? 8.693 47.971 18.502 1.00 21.88 146 ASP A C 1
ATOM 1040 O O . ASP A 1 149 ? 7.712 47.627 17.899 1.00 19.24 146 ASP A O 1
ATOM 1045 N N . GLU A 1 150 ? 9.838 48.251 17.901 1.00 21.72 147 GLU A N 1
ATOM 1046 C CA . GLU A 1 150 ? 10.029 48.016 16.452 1.00 22.14 147 GLU A CA 1
ATOM 1047 C C . GLU A 1 150 ? 9.834 46.575 16.052 1.00 19.34 147 GLU A C 1
ATOM 1048 O O . GLU A 1 150 ? 9.585 46.275 14.861 1.00 19.52 147 GLU A O 1
ATOM 1054 N N . LEU A 1 151 ? 9.933 45.642 17.001 1.00 16.99 148 LEU A N 1
ATOM 1055 C CA . LEU A 1 151 ? 9.751 44.230 16.709 1.00 15.12 148 LEU A CA 1
ATOM 1056 C C . LEU A 1 151 ? 8.321 43.787 16.591 1.00 14.63 148 LEU A C 1
ATOM 1057 O O . LEU A 1 151 ? 8.029 42.605 16.317 1.00 16.05 148 LEU A O 1
ATOM 1062 N N . ARG A 1 152 ? 7.376 44.726 16.756 1.00 14.97 149 ARG A N 1
ATOM 1063 C CA . ARG A 1 152 ? 5.990 44.383 16.743 1.00 16.25 149 ARG A CA 1
ATOM 1064 C C . ARG A 1 152 ? 5.505 43.913 15.377 1.00 16.05 149 ARG A C 1
ATOM 1065 O O . ARG A 1 152 ? 4.504 43.186 15.287 1.00 18.53 149 ARG A O 1
ATOM 1073 N N . HIS A 1 153 ? 6.191 44.344 14.326 1.00 15.36 150 HIS A N 1
ATOM 1074 C CA . HIS A 1 153 ? 5.974 43.831 12.977 1.00 15.51 150 HIS A CA 1
ATOM 1075 C C . HIS A 1 153 ? 7.179 43.027 12.582 1.00 14.14 150 HIS A C 1
ATOM 1076 O O . HIS A 1 153 ? 8.319 43.512 12.666 1.00 15.47 150 HIS A O 1
ATOM 1083 N N . PHE A 1 154 ? 6.946 41.765 12.246 1.00 12.96 151 PHE A N 1
ATOM 1084 C CA . PHE A 1 154 ? 8.057 40.869 11.978 1.00 12.06 151 PHE A CA 1
ATOM 1085 C C . PHE A 1 154 ? 7.610 39.800 11.008 1.00 11.94 151 PHE A C 1
ATOM 1086 O O . PHE A 1 154 ? 7.632 38.588 11.289 1.00 13.61 151 PHE A O 1
ATOM 1094 N N . ALA A 1 155 ? 7.263 40.242 9.788 1.00 12.96 152 ALA A N 1
ATOM 1095 C CA . ALA A 1 155 ? 6.782 39.331 8.748 1.00 13.19 152 ALA A CA 1
ATOM 1096 C C . ALA A 1 155 ? 7.883 38.426 8.243 1.00 13.00 152 ALA A C 1
ATOM 1097 O O . ALA A 1 155 ? 9.051 38.695 8.445 1.00 12.42 152 ALA A O 1
ATOM 1099 N N . ALA A 1 156 ? 7.519 37.364 7.557 1.00 12.66 153 ALA A N 1
ATOM 1100 C CA . ALA A 1 156 ? 8.463 36.450 6.972 1.00 11.74 153 ALA A CA 1
ATOM 1101 C C . ALA A 1 156 ? 9.499 37.215 6.140 1.00 11.70 153 ALA A C 1
ATOM 1102 O O . ALA A 1 156 ? 9.154 38.002 5.253 1.00 13.42 153 ALA A O 1
ATOM 1104 N N . GLY A 1 157 ? 10.773 36.970 6.429 1.00 11.02 154 GLY A N 1
ATOM 1105 C CA . GLY A 1 157 ? 11.884 37.623 5.749 1.00 10.69 154 GLY A CA 1
ATOM 1106 C C . GLY A 1 157 ? 12.505 38.773 6.507 1.00 10.79 154 GLY A C 1
ATOM 1107 O O . GLY A 1 157 ? 13.578 39.268 6.142 1.00 11.46 154 GLY A O 1
ATOM 1108 N N . THR A 1 158 ? 11.834 39.218 7.582 1.00 10.18 155 THR A N 1
ATOM 1109 C CA . THR A 1 158 ? 12.370 40.309 8.413 1.00 10.14 155 THR A CA 1
ATOM 1110 C C . THR A 1 158 ? 13.584 39.899 9.179 1.00 10.33 155 THR A C 1
ATOM 1111 O O . THR A 1 158 ? 13.720 38.755 9.571 1.00 10.81 155 THR A O 1
ATOM 1115 N N . PHE A 1 159 ? 14.509 40.817 9.371 1.00 10.07 156 PHE A N 1
ATOM 1116 C CA . PHE A 1 159 ? 15.569 40.571 10.343 1.00 10.78 156 PHE A CA 1
ATOM 1117 C C . PHE A 1 159 ? 15.818 41.784 11.197 1.00 11.02 156 PHE A C 1
ATOM 1118 O O . PHE A 1 159 ? 15.574 42.909 10.830 1.00 11.45 156 PHE A O 1
ATOM 1126 N N . ALA A 1 160 ? 16.272 41.499 12.411 1.00 10.11 157 ALA A N 1
ATOM 1127 C CA . ALA A 1 160 ? 16.712 42.502 13.404 1.00 11.04 157 ALA A CA 1
ATOM 1128 C C . ALA A 1 160 ? 18.199 42.401 13.621 1.00 11.07 157 ALA A C 1
ATOM 1129 O O . ALA A 1 160 ? 18.766 41.280 13.615 1.00 11.05 157 ALA A O 1
ATOM 1131 N N . VAL A 1 161 ? 18.839 43.540 13.733 1.00 10.96 158 VAL A N 1
ATOM 1132 C CA . VAL A 1 161 ? 20.258 43.629 13.977 1.00 10.80 158 VAL A CA 1
ATOM 1133 C C . VAL A 1 161 ? 20.446 44.202 15.376 1.00 10.70 158 VAL A C 1
A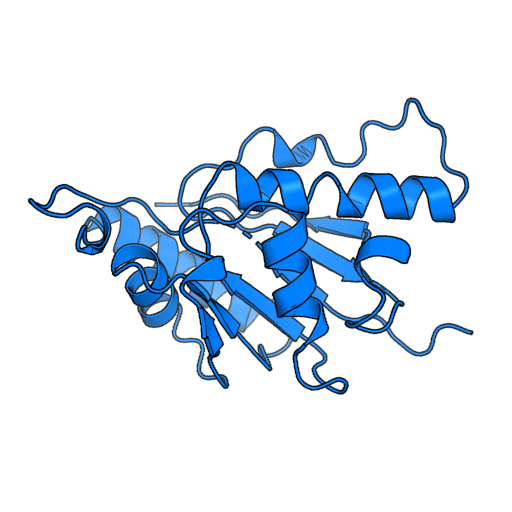TOM 1134 O O . VAL A 1 161 ? 19.911 45.270 15.699 1.00 11.31 158 VAL A O 1
ATOM 1138 N N . LEU A 1 162 ? 21.156 43.444 16.218 1.00 10.80 159 LEU A N 1
ATOM 1139 C CA . LEU A 1 162 ? 21.407 43.819 17.583 1.00 11.50 159 LEU A CA 1
ATOM 1140 C C . LEU A 1 162 ? 22.897 43.811 17.882 1.00 12.38 159 LEU A C 1
ATOM 1141 O O . LEU A 1 162 ? 23.655 43.182 17.177 1.00 12.17 159 LEU A O 1
ATOM 1146 N N . SER A 1 163 ? 23.293 44.541 18.921 1.00 12.79 160 SER A N 1
ATOM 1147 C CA . SER A 1 163 ? 24.677 44.650 19.294 1.00 14.16 160 SER A CA 1
ATOM 1148 C C . SER A 1 163 ? 24.778 44.374 20.791 1.00 13.52 160 SER A C 1
ATOM 1149 O O . SER A 1 163 ? 23.972 44.873 21.597 1.00 15.04 160 SER A O 1
ATOM 1152 N N . THR A 1 164 ? 25.834 43.638 21.152 1.00 13.98 161 THR A N 1
ATOM 1153 C CA . THR A 1 164 ? 26.092 43.304 22.575 1.00 14.46 161 THR A CA 1
ATOM 1154 C C . THR A 1 164 ? 27.567 43.465 22.869 1.00 14.58 161 THR A C 1
ATOM 1155 O O . THR A 1 164 ? 28.435 43.101 22.056 1.00 14.00 161 THR A O 1
ATOM 1159 N N . THR A 1 165 ? 27.873 43.904 24.086 1.00 14.73 162 THR A N 1
ATOM 1160 C CA . THR A 1 165 ? 29.237 43.836 24.538 1.00 16.19 162 THR A CA 1
ATOM 1161 C C . THR A 1 165 ? 29.554 42.566 25.291 1.00 15.89 162 THR A C 1
ATOM 1162 O O . THR A 1 165 ? 30.743 42.340 25.586 1.00 19.03 162 THR A O 1
ATOM 1166 N N . GLY A 1 166 ? 28.545 41.779 25.601 1.00 15.97 163 GLY A N 1
ATOM 1167 C CA . GLY A 1 166 ? 28.783 40.507 26.276 1.00 16.41 163 GLY A CA 1
ATOM 1168 C C . GLY A 1 166 ? 29.342 39.465 25.344 1.00 16.27 163 GLY A C 1
ATOM 1169 O O . GLY A 1 166 ? 29.172 39.520 24.105 1.00 16.53 163 GLY A O 1
ATOM 1170 N N . ALA A 1 167 ? 30.070 38.516 25.904 1.00 15.23 164 ALA A N 1
ATOM 1171 C CA . ALA A 1 167 ? 30.442 37.298 25.177 1.00 15.09 164 ALA A CA 1
ATOM 1172 C C . ALA A 1 167 ? 29.210 36.572 24.702 1.00 14.04 164 ALA A C 1
ATOM 1173 O O . ALA A 1 167 ? 28.118 36.647 25.338 1.00 15.03 164 ALA A O 1
ATOM 1175 N N . TRP A 1 168 ? 29.300 35.812 23.611 1.00 13.72 165 TRP A N 1
ATOM 1176 C CA . TRP A 1 168 ? 28.149 35.035 23.177 1.00 13.72 165 TRP A CA 1
ATOM 1177 C C . TRP A 1 168 ? 27.562 34.144 24.273 1.00 13.85 165 TRP A C 1
ATOM 1178 O O . TRP A 1 168 ? 26.332 34.018 24.363 1.00 14.19 165 TRP A O 1
ATOM 1189 N N . ALA A 1 169 ? 28.409 33.506 25.074 1.00 14.57 166 ALA A N 1
ATOM 1190 C CA . ALA A 1 169 ? 27.921 32.620 26.084 1.00 15.25 166 ALA A CA 1
ATOM 1191 C C . ALA A 1 169 ? 27.010 33.341 27.111 1.00 15.66 166 ALA A C 1
ATOM 1192 O O . ALA A 1 169 ? 26.133 32.732 27.753 1.00 16.28 166 ALA A O 1
ATOM 1194 N N . ASP A 1 170 ? 27.238 34.658 27.242 1.00 15.43 167 ASP A N 1
ATOM 1195 C CA . ASP A 1 170 ? 26.587 35.445 28.270 1.00 15.28 167 ASP A CA 1
ATOM 1196 C C . ASP A 1 170 ? 25.382 36.211 27.736 1.00 15.26 167 ASP A C 1
ATOM 1197 O O . ASP A 1 170 ? 24.844 37.017 28.436 1.00 15.39 167 ASP A O 1
ATOM 1202 N N . LEU A 1 171 ? 24.987 35.962 26.491 1.00 14.79 168 LEU A N 1
ATOM 1203 C CA . LEU A 1 171 ? 23.966 36.770 25.854 1.00 15.56 168 LEU A CA 1
ATOM 1204 C C . LEU A 1 171 ? 22.678 36.863 26.619 1.00 15.67 168 LEU A C 1
ATOM 1205 O O . LEU A 1 171 ? 22.066 37.941 26.709 1.00 17.32 168 LEU A O 1
ATOM 1210 N N . ALA A 1 172 ? 22.211 35.780 27.208 1.00 16.55 169 ALA A N 1
ATOM 1211 C CA . ALA A 1 172 ? 20.981 35.824 27.937 1.00 18.55 169 ALA A CA 1
ATOM 1212 C C . ALA A 1 172 ? 21.027 36.798 29.112 1.00 19.74 169 ALA A C 1
ATOM 1213 O O . ALA A 1 172 ? 20.043 37.493 29.373 1.00 23.00 169 ALA A O 1
ATOM 1215 N N . GLN A 1 173 ? 22.168 36.894 29.775 1.00 17.95 170 GLN A N 1
ATOM 1216 C CA . GLN A 1 173 ? 22.318 37.805 30.904 1.00 18.90 170 GLN A CA 1
ATOM 1217 C C . GLN A 1 173 ? 22.652 39.230 30.462 1.00 17.64 170 GLN A C 1
ATOM 1218 O O . GLN A 1 173 ? 22.262 40.195 31.139 1.00 18.54 170 GLN A O 1
ATOM 1224 N N . ALA A 1 174 ? 23.474 39.362 29.397 1.00 16.18 171 ALA A N 1
ATOM 1225 C CA . ALA A 1 174 ? 23.992 40.653 28.956 1.00 16.20 171 ALA A CA 1
ATOM 1226 C C . ALA A 1 174 ? 22.906 41.409 28.164 1.00 15.38 171 ALA A C 1
ATOM 1227 O O . ALA A 1 174 ? 22.824 42.666 28.234 1.00 16.05 171 ALA A O 1
ATOM 1229 N N . GLY A 1 175 ? 22.065 40.661 27.472 1.00 14.01 172 GLY A N 1
ATOM 1230 C CA . GLY A 1 175 ? 21.095 41.281 26.552 1.00 13.18 172 GLY A CA 1
ATOM 1231 C C . GLY A 1 175 ? 21.799 41.830 25.324 1.00 13.30 172 GLY A C 1
ATOM 1232 O O . GLY A 1 175 ? 23.031 41.642 25.129 1.00 14.07 172 GLY A O 1
ATOM 1233 N N . ALA A 1 176 ? 21.039 42.560 24.512 1.00 13.00 173 ALA A N 1
ATOM 1234 C CA . ALA A 1 176 ? 21.646 43.238 23.352 1.00 12.55 173 ALA A CA 1
ATOM 1235 C C . ALA A 1 176 ? 20.756 44.422 23.012 1.00 14.07 173 ALA A C 1
ATOM 1236 O O . ALA A 1 176 ? 19.558 44.359 23.218 1.00 16.18 173 ALA A O 1
ATOM 1238 N N . GLU A 1 177 ? 21.354 45.441 22.426 1.00 14.23 174 GLU A N 1
ATOM 1239 C CA . GLU A 1 177 ? 20.615 46.638 22.037 1.00 15.18 174 GLU A CA 1
ATOM 1240 C C . GLU A 1 177 ? 20.217 46.532 20.571 1.00 15.00 174 GLU A C 1
ATOM 1241 O O . GLU A 1 177 ? 21.006 46.108 19.717 1.00 14.86 174 GLU A O 1
ATOM 1247 N N . LEU A 1 178 ? 18.994 46.938 20.292 1.00 13.78 175 LEU A N 1
ATOM 1248 C CA . LEU A 1 178 ? 18.472 46.854 18.938 1.00 13.55 175 LEU A CA 1
ATOM 1249 C C . LEU A 1 178 ? 18.999 48.010 18.122 1.00 13.64 175 LEU A C 1
ATOM 1250 O O . LEU A 1 178 ? 18.788 49.200 18.512 1.00 16.10 175 LEU A O 1
ATOM 1255 N N . GLN A 1 179 ? 19.623 47.696 16.991 1.00 13.17 176 GLN A N 1
ATOM 1256 C CA . GLN A 1 179 ? 20.154 48.695 16.057 1.00 14.39 176 GLN A CA 1
ATOM 1257 C C . GLN A 1 179 ? 19.151 49.044 14.957 1.00 14.52 176 GLN A C 1
ATOM 1258 O O . GLN A 1 179 ? 19.000 50.227 14.605 1.00 15.68 176 GLN A O 1
ATOM 1264 N N . LEU A 1 180 ? 18.541 48.013 14.400 1.00 13.82 177 LEU A N 1
ATOM 1265 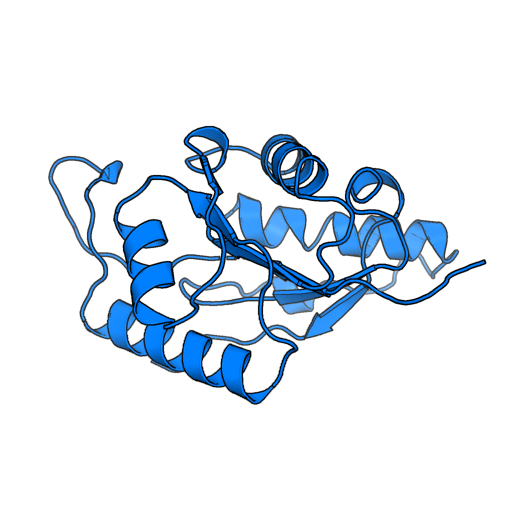C CA . LEU A 1 180 ? 17.606 48.180 13.305 1.00 15.46 177 LEU A CA 1
ATOM 1266 C C . LEU A 1 180 ? 16.787 46.948 13.076 1.00 13.75 177 LEU A C 1
ATOM 1267 O O . LEU A 1 180 ? 17.203 45.827 13.386 1.00 13.44 177 LEU A O 1
ATOM 1272 N N . VAL A 1 181 ? 15.616 47.167 12.466 1.00 13.28 178 VAL A N 1
ATOM 1273 C CA . VAL A 1 181 ? 14.783 46.100 11.960 1.00 12.45 178 VAL A CA 1
ATOM 1274 C C . VAL A 1 181 ? 14.590 46.403 10.474 1.00 12.79 178 VAL A C 1
ATOM 1275 O O . VAL A 1 181 ? 14.123 47.504 10.123 1.00 13.55 178 VAL A O 1
ATOM 1279 N N A GLN A 1 182 ? 14.999 45.452 9.624 0.50 12.97 179 GLN A N 1
ATOM 1280 N N B GLN A 1 182 ? 14.921 45.435 9.632 0.50 12.02 179 GLN A N 1
ATOM 1281 C CA A GLN A 1 182 ? 14.838 45.541 8.163 0.50 13.50 179 GLN A CA 1
ATOM 1282 C CA B GLN A 1 182 ? 14.841 45.592 8.191 0.50 11.94 179 GLN A CA 1
ATOM 1283 C C A GLN A 1 182 ? 13.717 44.638 7.735 0.50 12.03 179 GLN A C 1
ATOM 1284 C C B GLN A 1 182 ? 13.744 44.658 7.719 0.50 11.24 179 GLN A C 1
ATOM 1285 O O A GLN A 1 182 ? 13.766 43.422 7.887 0.50 11.92 179 GLN A O 1
ATOM 1286 O O B GLN A 1 182 ? 13.820 43.448 7.866 0.50 11.24 179 GLN A O 1
ATOM 1297 N N . HIS A 1 183 ? 12.686 45.249 7.181 1.00 11.44 180 HIS A N 1
ATOM 1298 C CA . HIS A 1 183 ? 11.505 44.554 6.743 1.00 12.30 180 HIS A CA 1
ATOM 1299 C C . HIS A 1 183 ? 11.606 44.104 5.284 1.00 14.05 180 HIS A C 1
ATOM 1300 O O . HIS A 1 183 ? 12.362 44.657 4.492 1.00 13.76 180 HIS A O 1
ATOM 1307 N N . PRO A 1 184 ? 10.843 43.079 4.904 1.00 14.50 181 PRO A N 1
ATOM 1308 C CA . PRO A 1 184 ? 10.995 42.518 3.575 1.00 16.34 181 PRO A CA 1
ATOM 1309 C C . PRO A 1 184 ? 10.528 43.512 2.521 1.00 18.77 181 PRO A C 1
ATOM 1310 O O . PRO A 1 184 ? 9.719 44.411 2.804 1.00 20.70 181 PRO A O 1
ATOM 1314 N N . VAL A 1 185 ? 11.172 43.426 1.371 1.00 17.47 182 VAL A N 1
ATOM 1315 C CA . VAL A 1 185 ? 10.881 44.445 0.349 1.00 19.68 182 VAL A CA 1
ATOM 1316 C C . VAL A 1 185 ? 10.347 43.866 -0.912 1.00 23.09 182 VAL A C 1
ATOM 1317 O O . VAL A 1 185 ? 9.997 44.684 -1.854 1.00 27.07 182 VAL A O 1
ATOM 1321 N N . ALA A 1 186 ? 10.181 42.538 -0.866 1.00 24.19 183 ALA A N 1
ATOM 1322 C CA . ALA A 1 186 ? 9.451 41.708 -1.821 1.00 28.81 183 ALA A CA 1
ATOM 1323 C C . ALA A 1 186 ? 8.634 40.579 -1.169 1.00 32.28 183 ALA A C 1
ATOM 1324 O O . ALA A 1 186 ? 7.909 39.887 -1.896 1.00 35.07 183 ALA A O 1
#

Organism: Nakamurella multipartita (strain ATCC 700099 / DSM 44233 / CIP 104796 / JCM 9543 / NBRC 105858 / Y-104) (NCBI:txid479431)

CATH classification: 3.40.50.1240